Protein AF-A0A0S8B7F6-F1 (afdb_monomer)

pLDDT: mean 78.24, std 11.33, range [47.69, 91.75]

Secondary structure (DSSP, 8-state):
-HHHHHHHHHHHHHHHHHHHHHHTT-------S-----HHHHHHHHHHHHHHHHHHHHHHHHHHHHS-GGGHHHHHHHHHHHHHHHHH-

Structure (mmCIF, N/CA/C/O backbone):
data_AF-A0A0S8B7F6-F1
#
_entry.id   AF-A0A0S8B7F6-F1
#
loop_
_atom_site.group_PDB
_atom_site.id
_atom_site.type_symbol
_atom_site.label_atom_id
_atom_site.label_alt_id
_atom_site.label_comp_id
_atom_site.label_asym_id
_atom_site.label_entity_id
_atom_site.label_seq_id
_atom_site.pdbx_PDB_ins_code
_atom_site.Cartn_x
_atom_site.Cartn_y
_atom_site.Cartn_z
_atom_site.occupancy
_atom_site.B_iso_or_equiv
_atom_site.auth_seq_id
_atom_site.auth_comp_id
_atom_site.auth_asym_id
_atom_site.auth_atom_id
_atom_site.pdbx_PDB_model_num
ATOM 1 N N . MET A 1 1 ? -15.325 -45.162 -1.781 1.00 56.84 1 MET A N 1
ATOM 2 C CA . MET A 1 1 ? -14.730 -44.885 -3.114 1.00 56.84 1 MET A CA 1
ATOM 3 C C . MET A 1 1 ? -14.643 -43.382 -3.426 1.00 56.84 1 MET A C 1
ATOM 5 O O .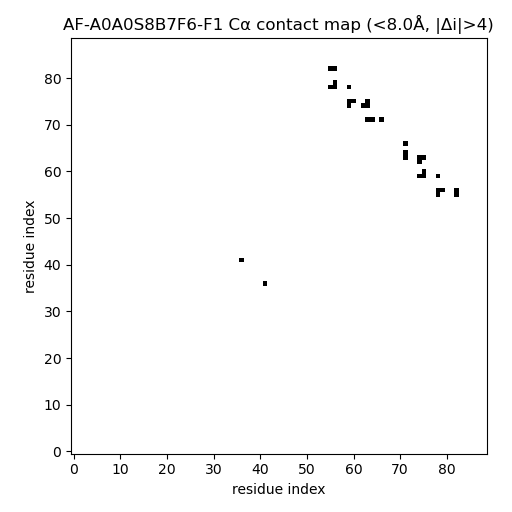 MET A 1 1 ? -13.686 -42.970 -4.065 1.00 56.84 1 MET A O 1
ATOM 9 N N . GLU A 1 2 ? -15.539 -42.533 -2.907 1.00 60.50 2 GLU A N 1
ATOM 10 C CA . GLU A 1 2 ? -15.577 -41.083 -3.211 1.00 60.50 2 GLU A CA 1
ATOM 11 C C . GLU A 1 2 ? -14.459 -40.227 -2.576 1.00 60.50 2 GLU A C 1
ATOM 13 O O . GLU A 1 2 ? -14.016 -39.241 -3.166 1.00 60.50 2 GLU A O 1
ATOM 18 N N . HIS A 1 3 ? -13.938 -40.605 -1.401 1.00 60.72 3 HIS A N 1
ATOM 19 C CA . HIS A 1 3 ? -12.821 -39.884 -0.770 1.00 60.72 3 HIS A CA 1
ATOM 20 C C . HIS A 1 3 ? -11.521 -39.973 -1.582 1.00 60.72 3 HIS A C 1
ATOM 22 O O . HIS A 1 3 ? -10.804 -38.979 -1.683 1.00 60.72 3 HIS A O 1
ATOM 28 N N . LYS A 1 4 ? -11.248 -41.120 -2.226 1.00 70.19 4 LYS A N 1
ATOM 29 C CA . LYS A 1 4 ? -10.074 -41.285 -3.102 1.00 70.19 4 LYS A CA 1
ATOM 30 C C . LYS A 1 4 ? -10.121 -40.325 -4.293 1.00 70.19 4 LYS A C 1
ATOM 32 O O . LYS A 1 4 ? -9.094 -39.754 -4.643 1.00 70.19 4 LYS A O 1
ATOM 37 N N . PHE A 1 5 ? -11.304 -40.086 -4.862 1.00 68.50 5 PHE A N 1
ATOM 38 C CA . PHE A 1 5 ? -11.478 -39.207 -6.020 1.00 68.50 5 PHE A CA 1
ATOM 39 C C . PHE A 1 5 ? -11.238 -37.727 -5.682 1.00 68.50 5 PHE A C 1
ATOM 41 O O . PHE A 1 5 ? -10.571 -37.022 -6.436 1.00 68.50 5 PHE A O 1
ATOM 48 N N . ARG A 1 6 ? -11.698 -37.255 -4.512 1.00 71.81 6 ARG A N 1
ATOM 49 C CA . ARG A 1 6 ? -11.409 -35.885 -4.039 1.00 71.81 6 ARG A CA 1
ATOM 50 C C . ARG A 1 6 ? -9.923 -35.673 -3.757 1.00 71.81 6 ARG A C 1
ATOM 52 O O . ARG A 1 6 ? -9.383 -34.628 -4.106 1.00 71.81 6 ARG A O 1
ATOM 59 N N . THR A 1 7 ? -9.261 -36.662 -3.166 1.00 74.38 7 THR A N 1
ATOM 60 C CA . THR A 1 7 ? -7.827 -36.588 -2.866 1.00 74.38 7 THR A CA 1
ATOM 61 C C . THR A 1 7 ? -6.982 -36.615 -4.142 1.00 74.38 7 THR A C 1
ATOM 63 O O . THR A 1 7 ? -6.098 -35.779 -4.290 1.00 74.38 7 THR A O 1
ATOM 66 N N . ILE A 1 8 ? -7.313 -37.468 -5.118 1.00 83.62 8 ILE A N 1
ATOM 67 C CA . ILE A 1 8 ? -6.656 -37.497 -6.438 1.00 83.62 8 ILE A CA 1
ATOM 68 C C . ILE A 1 8 ? -6.814 -36.165 -7.181 1.00 83.62 8 ILE A C 1
ATOM 70 O O . ILE A 1 8 ? -5.837 -35.652 -7.714 1.00 83.62 8 ILE A O 1
ATOM 74 N N . ARG A 1 9 ? -8.009 -35.557 -7.166 1.00 78.38 9 ARG A N 1
ATOM 75 C CA . ARG A 1 9 ? -8.236 -34.238 -7.788 1.00 78.38 9 ARG A CA 1
ATOM 76 C C . ARG A 1 9 ? -7.438 -33.122 -7.111 1.00 78.38 9 ARG A C 1
ATOM 78 O O . ARG A 1 9 ? -6.941 -32.237 -7.795 1.00 78.38 9 ARG A O 1
ATOM 85 N N . ARG A 1 10 ? -7.277 -33.171 -5.784 1.00 76.94 10 ARG A N 1
ATOM 86 C CA . ARG A 1 10 ? -6.427 -32.223 -5.041 1.00 76.94 10 ARG A CA 1
ATOM 87 C C . ARG A 1 10 ? -4.953 -32.382 -5.409 1.00 76.94 10 ARG A C 1
ATOM 89 O O . ARG A 1 10 ? -4.313 -31.384 -5.706 1.00 76.94 10 ARG A O 1
ATOM 96 N N . PHE A 1 11 ? -4.442 -33.612 -5.464 1.00 86.31 11 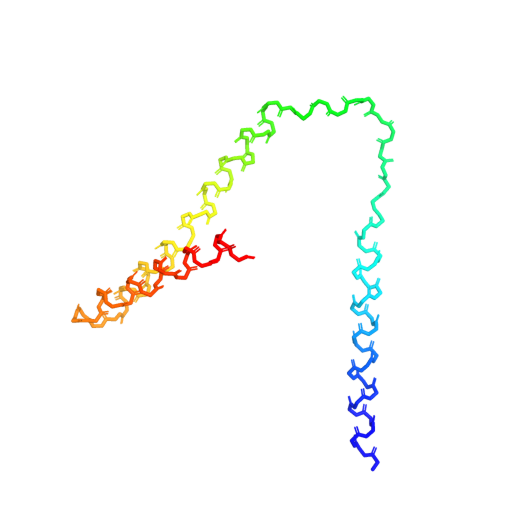PHE A N 1
ATOM 97 C CA . PHE A 1 11 ? -3.065 -33.872 -5.897 1.00 86.31 11 PHE A CA 1
ATOM 98 C C . PHE A 1 11 ? -2.823 -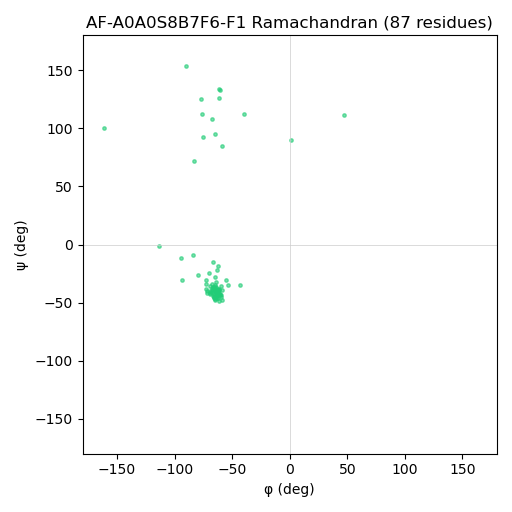33.473 -7.356 1.00 86.31 11 PHE A C 1
ATOM 100 O O . PHE A 1 11 ? -1.793 -32.876 -7.648 1.00 86.31 11 PHE A O 1
ATOM 107 N N . ALA A 1 12 ? -3.783 -33.726 -8.250 1.00 85.25 12 ALA A N 1
ATOM 108 C CA . ALA A 1 12 ? -3.703 -33.293 -9.641 1.00 85.25 12 ALA A CA 1
ATOM 109 C C . ALA A 1 12 ? -3.664 -31.760 -9.757 1.00 85.25 12 ALA A C 1
ATOM 111 O O . ALA A 1 12 ? -2.802 -31.225 -10.443 1.00 85.25 12 ALA A O 1
ATOM 112 N N . ASN A 1 13 ? -4.528 -31.044 -9.030 1.00 80.75 13 ASN A N 1
ATOM 113 C CA . ASN A 1 13 ? -4.526 -29.579 -9.025 1.00 80.75 13 ASN A CA 1
ATOM 114 C C . ASN A 1 13 ? -3.231 -29.002 -8.436 1.00 80.75 13 ASN A C 1
ATOM 116 O O . ASN A 1 13 ? -2.701 -28.039 -8.978 1.00 80.75 13 ASN A O 1
ATOM 120 N N . ILE A 1 14 ? -2.695 -29.599 -7.366 1.00 84.81 14 ILE A N 1
ATOM 121 C CA . ILE A 1 14 ? -1.408 -29.188 -6.786 1.00 84.81 14 ILE A CA 1
ATOM 122 C C . ILE A 1 14 ? -0.277 -29.426 -7.790 1.00 84.81 14 ILE A C 1
ATOM 124 O O . ILE A 1 14 ? 0.527 -28.529 -8.008 1.00 84.81 14 ILE A O 1
ATOM 128 N N . ALA A 1 15 ? -0.237 -30.585 -8.452 1.00 84.81 15 ALA A N 1
ATOM 129 C CA . ALA A 1 15 ? 0.763 -30.879 -9.477 1.00 84.81 15 ALA A CA 1
ATOM 130 C C . ALA A 1 15 ? 0.672 -29.917 -10.674 1.00 84.81 15 ALA A C 1
ATOM 132 O O . ALA A 1 15 ? 1.701 -29.471 -11.175 1.00 84.81 15 ALA A O 1
ATOM 133 N N . ILE A 1 16 ? -0.542 -29.546 -11.091 1.00 85.62 16 ILE A N 1
ATOM 134 C CA . ILE A 1 16 ? -0.772 -28.554 -12.149 1.00 85.62 16 ILE A CA 1
ATOM 135 C C . ILE A 1 16 ? -0.267 -27.174 -11.718 1.00 85.62 16 ILE A C 1
ATOM 137 O O . ILE A 1 16 ? 0.445 -26.535 -12.483 1.00 85.62 16 ILE A O 1
ATOM 141 N N . VAL A 1 17 ? -0.583 -26.724 -10.501 1.00 82.25 17 VAL A N 1
ATOM 142 C CA . VAL A 1 17 ? -0.136 -25.419 -9.983 1.00 82.25 17 VAL A CA 1
ATOM 143 C C . VAL A 1 17 ? 1.382 -25.382 -9.809 1.00 82.25 17 VAL A C 1
ATOM 145 O O . VAL A 1 17 ? 2.01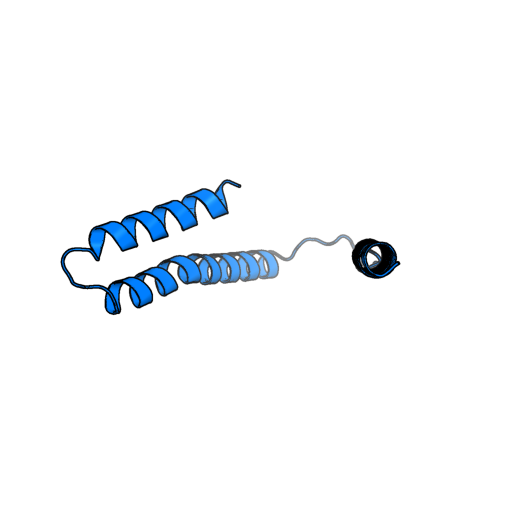3 -24.404 -10.196 1.00 82.25 17 VAL A O 1
ATOM 148 N N . VAL A 1 18 ? 1.984 -26.450 -9.286 1.00 81.50 18 VAL A N 1
ATOM 149 C CA . VAL A 1 18 ? 3.444 -26.573 -9.164 1.00 81.50 18 VAL A CA 1
ATOM 150 C C . VAL A 1 18 ? 4.098 -26.572 -10.548 1.00 81.50 18 VAL A C 1
ATOM 152 O O . VAL A 1 18 ? 5.071 -25.854 -10.755 1.00 81.50 18 VAL A O 1
ATOM 155 N N . GLY A 1 19 ? 3.533 -27.296 -11.518 1.00 79.19 19 GLY A N 1
ATOM 156 C CA . GLY A 1 19 ? 3.993 -27.265 -12.907 1.00 79.19 19 GLY A CA 1
ATOM 157 C C . GLY A 1 19 ? 3.897 -25.869 -13.530 1.00 79.19 19 GLY A C 1
ATOM 158 O O . GLY A 1 19 ? 4.845 -25.416 -14.165 1.00 79.19 19 GLY A O 1
ATOM 159 N N . LEU A 1 20 ? 2.798 -25.151 -13.279 1.00 75.31 20 LEU A N 1
ATOM 160 C CA . LEU A 1 20 ? 2.605 -23.764 -13.715 1.00 75.31 20 LEU A CA 1
ATOM 161 C C . LEU A 1 20 ? 3.619 -22.809 -13.077 1.00 75.31 20 LEU A C 1
ATOM 163 O O . LEU A 1 20 ? 4.164 -21.959 -13.773 1.00 75.31 20 LEU A O 1
ATOM 167 N N . MET A 1 21 ? 3.924 -22.967 -11.786 1.00 71.69 21 MET A N 1
ATOM 168 C CA . MET A 1 21 ? 4.935 -22.151 -11.104 1.00 71.69 21 MET A CA 1
ATOM 169 C C . MET A 1 21 ? 6.357 -22.417 -11.611 1.00 71.69 21 MET A C 1
ATOM 171 O O . MET A 1 21 ? 7.166 -21.492 -11.663 1.00 71.69 21 MET A O 1
ATOM 175 N N . VAL A 1 22 ? 6.671 -23.655 -12.001 1.00 71.00 22 VAL A N 1
ATOM 176 C CA . VAL A 1 22 ? 7.971 -24.000 -12.600 1.00 71.00 22 VAL A CA 1
ATOM 177 C C . VAL A 1 22 ? 8.073 -23.461 -14.030 1.00 71.00 22 VAL A C 1
ATOM 179 O O . VAL A 1 22 ? 9.121 -22.940 -14.406 1.00 71.00 22 VAL A O 1
ATOM 182 N N . PHE A 1 23 ? 6.984 -23.510 -14.802 1.00 66.00 23 PHE A N 1
ATOM 183 C CA . PHE A 1 23 ? 6.944 -22.994 -16.173 1.00 66.00 23 PHE A CA 1
ATOM 184 C C . PHE A 1 23 ? 6.947 -21.457 -16.238 1.00 66.00 23 PHE A C 1
ATOM 186 O O . PHE A 1 23 ? 7.577 -20.877 -17.117 1.00 66.00 23 PHE A O 1
ATOM 193 N N . ALA A 1 24 ? 6.317 -20.776 -15.275 1.00 64.81 24 ALA A N 1
ATOM 194 C CA . ALA A 1 24 ? 6.279 -19.312 -15.217 1.00 64.81 24 ALA A CA 1
ATOM 195 C C . ALA A 1 24 ? 7.668 -18.660 -15.062 1.00 64.81 24 ALA A C 1
ATOM 197 O O . ALA A 1 24 ? 7.817 -17.476 -15.350 1.00 64.81 24 ALA A O 1
ATOM 198 N N . LYS A 1 25 ? 8.692 -19.411 -14.627 1.00 57.78 25 LYS A N 1
ATOM 199 C CA . LYS A 1 25 ? 10.066 -18.900 -14.500 1.00 57.78 25 LYS A CA 1
ATOM 200 C C . LYS A 1 25 ? 10.874 -18.940 -15.798 1.00 57.78 25 LYS A C 1
ATOM 202 O O . LYS A 1 25 ? 11.975 -18.396 -15.821 1.00 57.78 25 LYS A O 1
ATOM 207 N N . THR A 1 26 ? 10.383 -19.568 -16.868 1.00 62.31 26 THR A N 1
ATOM 208 C CA . THR A 1 26 ? 11.104 -19.623 -18.149 1.00 62.31 26 THR A CA 1
ATOM 209 C C . THR A 1 26 ? 10.857 -18.342 -18.950 1.00 62.31 26 THR A C 1
ATOM 211 O O . THR A 1 26 ? 10.128 -18.335 -19.938 1.00 62.31 26 THR A O 1
ATOM 214 N N . ALA A 1 27 ? 11.449 -17.234 -18.505 1.00 60.62 27 ALA A N 1
ATOM 215 C CA . ALA A 1 27 ? 11.594 -16.048 -19.339 1.00 60.62 27 ALA A CA 1
ATOM 216 C C . ALA A 1 27 ? 12.748 -16.291 -20.325 1.00 60.62 27 ALA A C 1
ATOM 218 O O . ALA A 1 27 ? 13.857 -16.632 -19.914 1.00 60.62 27 ALA A O 1
ATOM 219 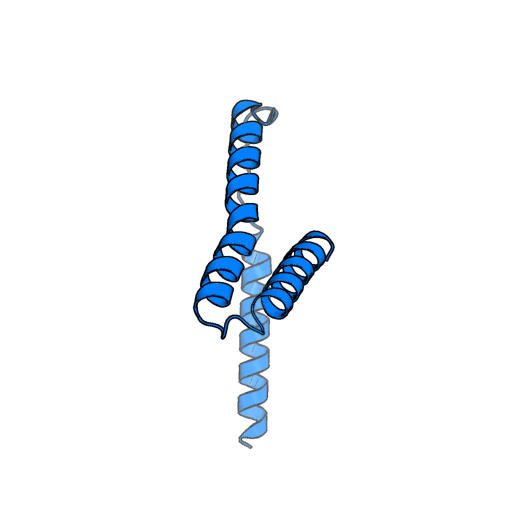N N . PHE A 1 28 ? 12.490 -16.144 -21.625 1.00 61.16 28 PHE A N 1
ATOM 220 C CA . PHE A 1 28 ? 13.556 -16.070 -22.621 1.00 61.16 28 PHE A CA 1
ATOM 221 C C . PHE A 1 28 ? 14.308 -14.759 -22.379 1.00 61.16 28 PHE A C 1
ATOM 223 O O . PHE A 1 28 ? 13.756 -13.685 -22.605 1.00 61.16 28 PHE A O 1
ATOM 230 N N . ALA A 1 29 ? 15.529 -14.845 -21.852 1.00 51.31 29 ALA A N 1
ATOM 231 C CA . ALA A 1 29 ? 16.399 -13.687 -21.718 1.00 51.31 29 ALA A CA 1
ATOM 232 C C . ALA A 1 29 ? 16.685 -13.124 -23.118 1.00 51.31 29 ALA A C 1
ATOM 234 O O . ALA A 1 29 ? 17.098 -13.858 -24.017 1.00 51.31 29 ALA A O 1
ATOM 235 N N . GLN A 1 30 ? 16.417 -11.834 -23.310 1.00 50.22 30 GLN A N 1
ATOM 2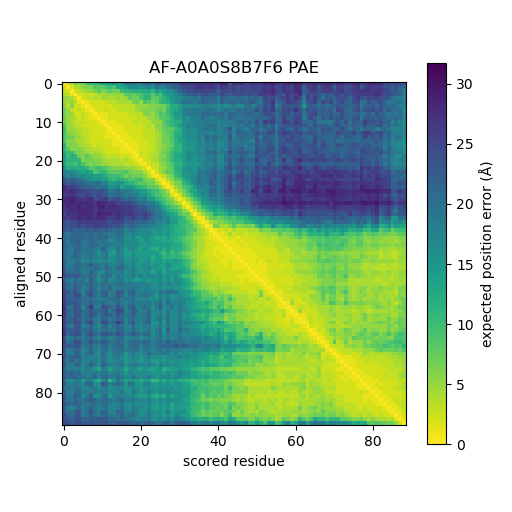36 C CA . GLN A 1 30 ? 16.870 -11.101 -24.481 1.00 50.22 30 GLN A CA 1
ATOM 237 C C . GLN A 1 30 ? 18.361 -10.814 -24.276 1.00 50.22 30 GLN A C 1
ATOM 239 O O . GLN A 1 30 ? 18.717 -10.058 -23.377 1.00 50.22 30 GLN A O 1
ATOM 244 N N . ASP A 1 31 ? 19.226 -11.438 -25.079 1.00 53.00 31 ASP A N 1
ATOM 245 C CA . ASP A 1 31 ? 20.652 -11.106 -25.137 1.00 53.00 31 ASP A CA 1
ATOM 246 C C . ASP A 1 31 ? 20.795 -9.676 -25.678 1.00 53.00 31 ASP A C 1
ATOM 248 O O . ASP A 1 31 ? 20.749 -9.441 -26.886 1.00 53.00 31 ASP A O 1
ATOM 252 N N . GLY A 1 32 ? 20.906 -8.701 -24.780 1.00 53.50 32 GLY A N 1
ATOM 253 C CA . GLY A 1 32 ? 21.075 -7.299 -25.137 1.00 53.50 32 GLY A CA 1
ATOM 254 C C . GLY A 1 32 ? 21.617 -6.498 -23.965 1.00 53.50 32 GLY A C 1
ATOM 255 O O . GLY A 1 32 ? 20.859 -6.145 -23.073 1.00 53.50 32 GLY A O 1
ATOM 256 N N . ASP A 1 33 ? 22.929 -6.259 -24.019 1.00 47.69 33 ASP A N 1
ATOM 257 C CA . ASP A 1 33 ? 23.726 -5.224 -23.354 1.00 47.69 33 ASP A CA 1
ATOM 258 C C . ASP A 1 33 ? 23.486 -4.990 -21.857 1.00 47.69 33 ASP A C 1
ATOM 260 O O . ASP A 1 33 ? 22.468 -4.439 -21.462 1.00 47.69 33 ASP A O 1
ATOM 264 N N . SER A 1 34 ? 24.495 -5.350 -21.046 1.00 57.62 34 SER A N 1
ATOM 265 C CA . SER A 1 34 ? 24.695 -4.972 -19.634 1.00 57.62 34 SER A CA 1
ATOM 266 C C . SER A 1 34 ? 23.582 -4.082 -19.070 1.00 57.62 34 SER A C 1
ATOM 268 O O . SER A 1 34 ? 23.674 -2.858 -19.186 1.00 57.62 34 SER A O 1
ATOM 270 N N . GLU A 1 35 ? 22.538 -4.708 -18.508 1.00 59.94 35 GLU A N 1
ATOM 271 C CA . GLU A 1 35 ? 21.367 -4.041 -17.930 1.00 59.94 35 GLU A CA 1
ATOM 272 C C . GLU A 1 35 ? 21.806 -3.093 -16.807 1.00 59.94 35 GLU A C 1
ATOM 274 O O . GLU A 1 35 ? 21.827 -3.427 -15.621 1.00 59.94 35 GLU A O 1
ATOM 279 N N . MET A 1 36 ? 22.187 -1.875 -17.172 1.00 62.12 36 MET A N 1
ATOM 280 C CA . MET A 1 36 ? 22.292 -0.784 -16.229 1.00 62.12 36 MET A CA 1
ATOM 281 C C . MET A 1 36 ? 20.853 -0.375 -15.963 1.00 62.12 36 MET A C 1
ATOM 283 O O . MET A 1 36 ? 20.286 0.390 -16.740 1.00 62.12 36 MET A O 1
ATOM 287 N N . VAL A 1 37 ? 20.249 -0.962 -14.921 1.00 67.88 37 VAL A N 1
ATOM 288 C CA . VAL A 1 37 ? 18.924 -0.580 -14.418 1.00 67.88 37 VAL A CA 1
ATOM 289 C C . VAL A 1 37 ? 18.839 0.939 -14.488 1.00 67.88 37 VAL A C 1
ATOM 291 O O . VAL A 1 37 ? 19.607 1.639 -13.820 1.00 67.88 37 VAL A O 1
ATOM 294 N N . SER A 1 38 ? 17.972 1.455 -15.362 1.00 80.88 38 SER A N 1
ATOM 295 C CA . SER A 1 38 ? 17.902 2.892 -15.575 1.00 80.88 38 SER A CA 1
ATOM 296 C C . SER A 1 38 ? 17.525 3.538 -14.247 1.00 80.88 38 SER A C 1
ATOM 298 O O . SER A 1 38 ? 16.596 3.098 -13.562 1.00 80.88 38 SER A O 1
ATOM 300 N N . ALA A 1 39 ? 18.237 4.598 -13.861 1.00 81.31 39 ALA A N 1
ATOM 301 C CA . ALA A 1 39 ? 17.893 5.359 -12.662 1.00 81.31 39 ALA A CA 1
ATOM 302 C C . ALA A 1 39 ? 16.431 5.840 -12.721 1.00 81.31 39 ALA A C 1
ATOM 304 O O . ALA A 1 39 ? 15.757 5.912 -11.697 1.00 81.31 39 ALA A O 1
ATOM 305 N N . VAL A 1 40 ? 15.922 6.093 -13.932 1.00 87.62 40 VAL A N 1
ATOM 306 C CA . VAL A 1 40 ? 14.522 6.446 -14.188 1.00 87.62 40 VAL A CA 1
ATOM 307 C C . VAL A 1 40 ? 13.580 5.291 -13.847 1.00 87.62 40 VAL A C 1
ATOM 309 O O . VAL A 1 40 ? 12.595 5.513 -13.147 1.00 87.62 40 VAL A O 1
ATOM 312 N N . ASP A 1 41 ? 13.903 4.065 -14.260 1.00 86.75 41 ASP A N 1
ATOM 313 C CA . ASP A 1 41 ? 13.084 2.881 -13.969 1.00 86.75 41 ASP A CA 1
ATOM 314 C C . ASP A 1 41 ? 13.081 2.570 -12.468 1.00 86.75 41 ASP A C 1
ATOM 316 O O . ASP A 1 41 ? 12.045 2.238 -11.895 1.00 86.75 41 ASP A O 1
ATOM 320 N N . THR A 1 42 ? 14.216 2.770 -11.792 1.00 86.81 42 THR A N 1
ATOM 321 C CA . THR A 1 42 ? 14.308 2.609 -10.332 1.00 86.81 42 THR A CA 1
ATOM 322 C C . THR A 1 42 ? 13.444 3.637 -9.608 1.00 86.81 42 THR A C 1
ATOM 324 O O . THR A 1 42 ? 12.673 3.283 -8.718 1.00 86.81 42 THR A O 1
ATOM 327 N N . VAL A 1 43 ? 13.530 4.914 -9.995 1.00 89.44 43 VAL A N 1
ATOM 328 C CA . VAL A 1 43 ? 12.705 5.984 -9.413 1.00 89.44 43 VAL A CA 1
ATOM 329 C C . VAL A 1 43 ? 11.221 5.723 -9.669 1.00 89.44 43 VAL A C 1
ATOM 331 O O . VAL A 1 43 ? 10.411 5.877 -8.755 1.00 89.44 43 VAL A O 1
ATOM 334 N N . TRP A 1 44 ? 10.862 5.272 -10.871 1.00 90.50 44 TRP A N 1
ATOM 335 C CA . TRP A 1 44 ? 9.491 4.899 -11.206 1.00 90.50 44 TRP A CA 1
ATOM 336 C C . TRP A 1 44 ? 8.960 3.783 -10.298 1.00 90.50 44 TRP A C 1
ATOM 338 O O . TRP A 1 44 ? 7.877 3.916 -9.723 1.00 90.50 44 TRP A O 1
ATOM 348 N N . VAL A 1 45 ? 9.740 2.717 -10.099 1.00 90.44 45 VAL A N 1
ATOM 349 C CA . VAL A 1 45 ? 9.367 1.604 -9.214 1.00 90.44 45 VAL A CA 1
ATOM 350 C C . VAL A 1 45 ? 9.279 2.048 -7.750 1.00 90.44 45 VAL A C 1
ATOM 352 O O . VAL A 1 45 ? 8.357 1.629 -7.055 1.00 90.44 45 VAL A O 1
ATOM 355 N N . LEU A 1 46 ? 10.165 2.930 -7.274 1.00 89.44 46 LEU A N 1
ATOM 356 C CA . LEU A 1 46 ? 10.099 3.465 -5.907 1.00 89.44 46 LEU A CA 1
ATOM 357 C C . LEU A 1 46 ? 8.839 4.309 -5.671 1.00 89.44 46 LEU A C 1
ATOM 359 O O . LEU A 1 46 ? 8.203 4.188 -4.623 1.00 89.44 46 LEU A O 1
ATOM 363 N N . ILE A 1 47 ? 8.442 5.124 -6.652 1.00 91.62 47 ILE A N 1
ATOM 364 C CA . ILE A 1 47 ? 7.190 5.890 -6.592 1.00 91.62 47 ILE A CA 1
ATOM 365 C C . ILE A 1 47 ? 5.989 4.939 -6.592 1.00 91.62 47 ILE A C 1
ATOM 367 O O . ILE A 1 47 ? 5.082 5.094 -5.773 1.00 91.62 47 ILE A O 1
ATOM 371 N N . ALA A 1 48 ? 5.989 3.929 -7.465 1.00 91.75 48 ALA A N 1
ATOM 372 C CA . ALA A 1 48 ? 4.936 2.919 -7.498 1.00 91.75 48 ALA A CA 1
ATOM 373 C C . ALA A 1 48 ? 4.832 2.160 -6.162 1.00 91.75 48 ALA A C 1
ATOM 375 O O . ALA A 1 48 ? 3.733 1.994 -5.634 1.00 91.75 48 ALA A O 1
ATOM 376 N N . ALA A 1 49 ? 5.963 1.773 -5.566 1.00 88.31 49 ALA A N 1
ATOM 377 C CA . ALA A 1 49 ? 6.011 1.112 -4.265 1.00 88.31 49 ALA A CA 1
ATOM 378 C C . ALA A 1 49 ? 5.454 2.002 -3.140 1.00 88.31 49 ALA A C 1
ATOM 380 O O . ALA A 1 49 ? 4.699 1.525 -2.293 1.00 88.31 49 ALA A O 1
ATOM 381 N N . PHE A 1 50 ? 5.757 3.303 -3.159 1.00 86.12 50 PHE A N 1
ATOM 382 C CA . PHE A 1 50 ? 5.196 4.259 -2.204 1.00 86.12 50 PHE A CA 1
ATOM 383 C C . PHE A 1 50 ? 3.672 4.374 -2.337 1.00 86.12 50 PHE A C 1
ATOM 385 O O . PHE A 1 50 ? 2.965 4.340 -1.333 1.00 86.12 50 PHE A O 1
ATOM 392 N N . LEU A 1 51 ? 3.141 4.434 -3.561 1.00 86.94 51 LEU A N 1
ATOM 393 C CA . LEU A 1 51 ? 1.692 4.464 -3.800 1.00 86.94 51 LEU A CA 1
ATOM 394 C C . LEU A 1 51 ? 0.994 3.188 -3.307 1.00 86.94 51 LEU A C 1
ATOM 396 O O . LEU A 1 51 ? -0.091 3.265 -2.730 1.00 86.94 51 LEU A O 1
ATOM 400 N N . VAL A 1 52 ? 1.626 2.026 -3.481 1.00 88.50 52 VAL A N 1
ATOM 401 C CA . VAL A 1 52 ? 1.107 0.743 -2.980 1.00 88.50 52 VAL A CA 1
ATOM 402 C C . VAL A 1 52 ? 1.119 0.694 -1.449 1.00 88.50 52 VAL A C 1
ATOM 404 O O . VAL A 1 52 ? 0.160 0.202 -0.858 1.00 88.50 52 VAL A O 1
ATOM 407 N N . PHE A 1 53 ? 2.130 1.259 -0.784 1.00 83.12 53 PHE A N 1
ATOM 408 C CA . PHE A 1 53 ? 2.158 1.341 0.683 1.00 83.12 53 PHE A CA 1
ATOM 4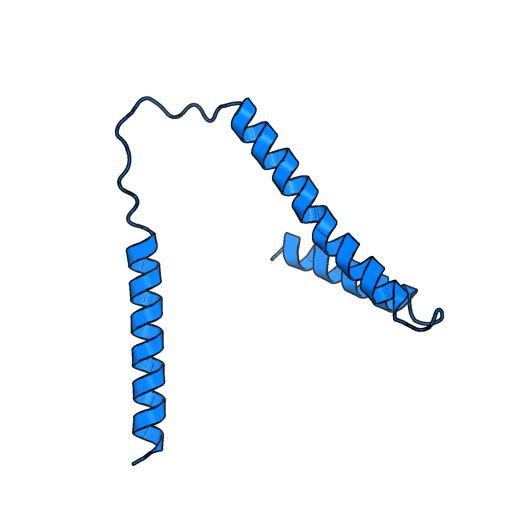09 C C . PHE A 1 53 ? 0.942 2.099 1.249 1.00 83.12 53 PHE A C 1
ATOM 411 O O . PHE A 1 53 ? 0.338 1.670 2.234 1.00 83.12 53 PHE A O 1
ATOM 418 N N . PHE A 1 54 ? 0.503 3.174 0.584 1.00 82.12 54 PHE A N 1
ATOM 419 C CA . PHE A 1 54 ? -0.701 3.913 0.986 1.00 82.12 54 PHE A CA 1
ATOM 420 C C . PHE A 1 54 ? -2.010 3.127 0.831 1.00 82.12 54 PHE A C 1
ATOM 422 O O . PHE A 1 54 ? -3.015 3.513 1.429 1.00 82.12 54 PHE A O 1
ATOM 429 N N . MET A 1 55 ? -2.023 2.015 0.091 1.00 86.19 55 MET A N 1
ATOM 430 C CA . MET A 1 55 ? -3.219 1.189 -0.089 1.00 86.19 55 MET A CA 1
ATOM 431 C C . MET A 1 55 ? -3.685 0.553 1.230 1.00 86.19 55 MET A C 1
ATOM 433 O O . MET A 1 55 ? -4.888 0.506 1.488 1.00 86.19 55 MET A O 1
ATOM 437 N N . GLN A 1 56 ? -2.750 0.151 2.098 1.00 82.06 56 GLN A N 1
ATOM 438 C CA . GLN A 1 56 ? -3.081 -0.459 3.392 1.00 82.06 56 GLN A CA 1
ATOM 439 C C . GLN A 1 56 ? -3.651 0.566 4.380 1.00 82.06 56 GLN A C 1
ATOM 441 O O . GLN A 1 56 ? -4.640 0.311 5.065 1.00 82.06 56 GLN A O 1
ATOM 446 N N . ALA A 1 57 ? -3.096 1.781 4.403 1.00 80.88 57 ALA A N 1
ATOM 447 C CA . ALA A 1 57 ? -3.650 2.883 5.191 1.00 80.88 57 ALA A CA 1
ATOM 448 C C . ALA A 1 57 ? -5.023 3.343 4.660 1.00 80.88 57 ALA A C 1
ATOM 450 O O . ALA A 1 57 ? -5.916 3.675 5.442 1.00 80.88 57 ALA A O 1
ATOM 451 N N . GLY A 1 58 ? -5.208 3.330 3.335 1.00 84.06 58 GLY A N 1
ATOM 452 C CA . GLY A 1 58 ? -6.468 3.683 2.685 1.00 84.06 58 GLY A CA 1
ATOM 453 C C . GLY A 1 58 ? -7.611 2.734 3.045 1.00 84.06 58 GLY A C 1
ATOM 454 O O . GLY A 1 58 ? -8.707 3.197 3.361 1.00 84.06 58 GLY A O 1
ATOM 455 N N . PHE A 1 59 ? -7.357 1.422 3.063 1.00 79.62 59 PHE A N 1
ATOM 456 C CA . PHE A 1 59 ? -8.363 0.432 3.454 1.00 79.62 59 PHE A CA 1
ATOM 457 C C . PHE A 1 59 ? -8.774 0.589 4.921 1.00 79.62 59 PHE A C 1
ATOM 459 O O . PHE A 1 59 ? -9.966 0.673 5.215 1.00 79.62 59 PHE A O 1
ATOM 466 N N . GLY A 1 60 ? -7.805 0.762 5.822 1.00 81.88 60 GLY A N 1
ATOM 467 C CA . GLY A 1 60 ? -8.096 0.995 7.235 1.00 81.88 60 GLY A CA 1
ATOM 468 C C . GLY A 1 60 ? -8.937 2.246 7.485 1.00 81.88 60 GLY A C 1
ATOM 469 O O . GLY A 1 60 ? -9.794 2.236 8.366 1.00 81.88 60 GLY A O 1
ATOM 470 N N . PHE A 1 61 ? -8.741 3.324 6.718 1.00 81.38 61 PHE A N 1
ATOM 471 C CA . PHE A 1 61 ? -9.559 4.535 6.860 1.00 81.38 61 PHE A CA 1
ATOM 472 C C . PHE A 1 61 ? -11.008 4.322 6.392 1.00 81.38 61 PHE A C 1
ATOM 474 O O . PHE A 1 61 ? -11.941 4.850 7.001 1.00 81.38 61 PHE A O 1
ATOM 481 N N . LEU A 1 62 ? -11.214 3.512 5.349 1.00 84.81 62 LEU A N 1
ATOM 482 C CA . LEU A 1 62 ? -12.554 3.100 4.924 1.00 84.81 62 LEU A CA 1
ATOM 483 C C . LEU A 1 62 ? -13.218 2.225 5.989 1.00 84.81 62 LEU A C 1
ATOM 485 O O . LEU A 1 62 ? -14.371 2.465 6.341 1.00 84.81 62 LEU A O 1
ATOM 489 N N . GLU A 1 63 ? -12.486 1.264 6.551 1.00 80.75 63 GLU A N 1
ATOM 490 C CA . GLU A 1 63 ? -12.981 0.382 7.607 1.00 80.75 63 GLU A CA 1
ATOM 491 C C . GLU A 1 63 ? -13.352 1.175 8.867 1.00 80.75 63 GLU A C 1
ATOM 493 O O . GLU A 1 63 ? -14.469 1.045 9.367 1.00 80.75 63 GLU A O 1
ATOM 498 N N . ALA A 1 64 ? -12.481 2.099 9.291 1.00 80.81 64 ALA A N 1
ATOM 499 C CA . ALA A 1 64 ? -12.707 3.065 10.366 1.00 80.81 64 ALA A CA 1
ATOM 500 C C . ALA A 1 64 ? -13.987 3.901 10.174 1.00 80.81 64 ALA A C 1
ATOM 502 O O . ALA A 1 64 ? -14.664 4.218 11.154 1.00 80.81 64 ALA A O 1
ATOM 503 N N . GLY A 1 65 ? -14.345 4.232 8.929 1.00 83.00 65 GLY A N 1
ATOM 504 C CA . GLY A 1 65 ? -15.561 4.976 8.593 1.00 83.00 65 GLY A CA 1
ATOM 505 C C . GLY A 1 65 ? -16.864 4.191 8.791 1.00 83.00 65 GLY A C 1
ATOM 506 O O . GLY A 1 65 ? -17.910 4.800 9.023 1.00 83.00 65 GLY A O 1
ATOM 507 N N . PHE A 1 66 ? -16.819 2.856 8.747 1.00 81.62 66 PHE A N 1
ATOM 508 C CA . PHE A 1 66 ? -17.996 1.995 8.928 1.00 81.62 66 PHE A CA 1
ATOM 509 C C . PHE A 1 66 ? -18.193 1.511 10.372 1.00 81.62 66 PHE A C 1
ATOM 511 O O . PHE A 1 66 ? -19.262 0.992 10.710 1.00 81.62 66 PHE A O 1
ATOM 518 N N . VAL A 1 67 ? -17.202 1.694 11.250 1.00 85.69 67 VAL A N 1
ATOM 519 C CA . VAL A 1 67 ? -17.285 1.284 12.661 1.00 85.69 67 VAL A CA 1
ATOM 520 C C . VAL A 1 67 ? -17.850 2.387 13.553 1.00 85.69 67 VAL A C 1
ATOM 522 O O . VAL A 1 67 ? -17.723 3.584 13.307 1.00 85.69 67 VAL A O 1
ATOM 525 N N . ARG A 1 68 ? -18.458 1.985 14.675 1.00 83.50 68 ARG A N 1
ATOM 526 C CA . ARG A 1 68 ? -18.916 2.930 15.702 1.00 83.50 68 ARG A CA 1
ATOM 527 C C . ARG A 1 68 ? -17.712 3.695 16.263 1.00 83.50 68 ARG A C 1
ATOM 529 O O . ARG A 1 68 ? -16.750 3.063 16.687 1.00 83.50 68 ARG A O 1
ATOM 536 N N . SER A 1 69 ? -17.828 5.021 16.384 1.00 79.19 69 SER A N 1
ATOM 537 C CA . SER A 1 69 ? -16.765 5.941 16.841 1.00 79.19 69 SER A CA 1
ATOM 538 C C . SER A 1 69 ? -15.953 5.455 18.059 1.00 79.19 69 SER A C 1
ATOM 540 O O . SER A 1 69 ? -14.740 5.625 18.092 1.00 79.19 69 SER A O 1
ATOM 542 N N . LYS A 1 70 ? -16.582 4.751 19.014 1.00 85.19 70 LYS A N 1
ATOM 543 C CA . LYS A 1 70 ? -15.900 4.185 20.193 1.00 85.19 70 LYS A CA 1
ATOM 544 C C . LYS A 1 70 ? -14.833 3.115 19.891 1.00 85.19 70 LYS A C 1
ATOM 546 O O . LYS A 1 70 ? -13.999 2.867 20.748 1.00 85.19 70 LYS A O 1
ATOM 551 N N . ASN A 1 71 ? -14.892 2.453 18.731 1.00 83.62 71 ASN A N 1
ATOM 552 C CA . ASN A 1 71 ? -14.026 1.321 18.366 1.00 83.62 71 ASN A CA 1
ATOM 553 C C . ASN A 1 71 ? -13.067 1.637 17.209 1.00 83.62 71 ASN A C 1
ATOM 555 O O . ASN A 1 71 ? -12.271 0.786 16.823 1.00 83.62 71 ASN A O 1
ATOM 559 N N . VAL A 1 72 ? -13.140 2.852 16.661 1.00 85.56 72 VAL A N 1
ATOM 560 C CA . VAL A 1 72 ? -12.339 3.284 15.507 1.00 85.56 72 VAL A CA 1
ATOM 561 C C . VAL A 1 72 ? -10.843 3.240 15.817 1.00 85.56 72 VAL A C 1
ATOM 563 O O . VAL A 1 72 ? -10.057 2.794 14.991 1.00 85.56 72 VAL A O 1
ATOM 566 N N . VAL A 1 73 ? -10.452 3.631 17.034 1.00 85.81 73 VAL A N 1
ATOM 567 C CA . VAL A 1 73 ? -9.046 3.606 17.472 1.00 85.81 73 VAL A CA 1
ATOM 568 C C . VAL A 1 73 ? -8.498 2.178 17.530 1.00 85.81 73 VAL A C 1
ATOM 570 O O . VAL A 1 73 ? -7.362 1.952 17.132 1.00 85.81 73 VAL A O 1
ATOM 573 N N . ASN A 1 74 ? -9.306 1.209 17.976 1.00 88.00 74 ASN A N 1
ATOM 574 C CA . ASN A 1 74 ? -8.889 -0.193 18.040 1.00 88.00 74 ASN A CA 1
ATOM 575 C C . ASN A 1 74 ? -8.669 -0.776 16.637 1.00 88.00 74 ASN A C 1
ATOM 577 O O . ASN A 1 74 ? -7.652 -1.407 16.385 1.00 88.00 74 ASN A O 1
ATOM 581 N N . ILE A 1 75 ? -9.588 -0.494 15.712 1.00 87.56 75 ILE A N 1
ATOM 582 C CA . ILE A 1 75 ? -9.515 -0.966 14.320 1.00 87.56 75 ILE A CA 1
ATOM 583 C C . ILE A 1 75 ? -8.345 -0.306 13.572 1.00 87.56 75 ILE A C 1
ATOM 585 O O . ILE A 1 75 ? -7.615 -0.963 12.839 1.00 87.56 75 ILE A O 1
ATOM 589 N N . MET A 1 76 ? -8.095 0.988 13.802 1.00 84.56 76 MET A N 1
ATOM 590 C CA . MET A 1 76 ? -6.929 1.663 13.219 1.00 84.56 76 MET A CA 1
ATOM 591 C C . MET A 1 76 ? -5.599 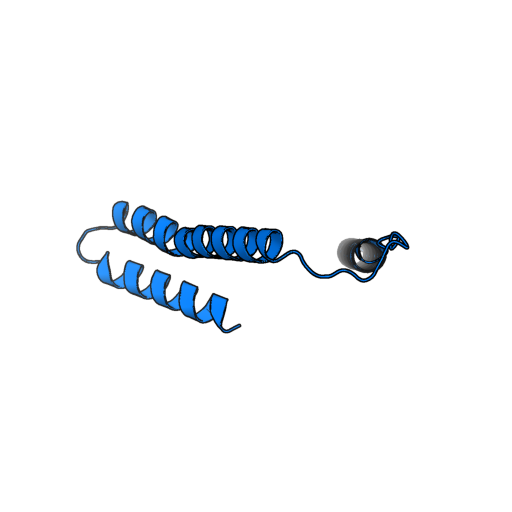1.108 13.737 1.00 84.56 76 MET A C 1
ATOM 593 O O . MET A 1 76 ? -4.632 1.050 12.979 1.00 84.56 76 MET A O 1
ATOM 597 N N . ALA A 1 77 ? -5.542 0.693 15.006 1.00 85.44 77 ALA A N 1
ATOM 598 C CA . ALA A 1 77 ? -4.361 0.054 15.578 1.00 85.44 77 ALA A CA 1
ATOM 599 C C . ALA A 1 77 ? -4.106 -1.337 14.971 1.00 85.44 77 ALA A C 1
ATOM 601 O O . ALA A 1 77 ? -2.958 -1.650 14.657 1.00 85.44 77 ALA A O 1
ATOM 602 N N . GLU A 1 78 ? -5.159 -2.129 14.748 1.00 85.88 78 GLU A N 1
ATOM 603 C CA . GLU A 1 78 ? -5.084 -3.424 14.053 1.00 85.88 78 GLU A CA 1
ATOM 604 C C . GLU A 1 78 ? -4.576 -3.252 12.612 1.00 85.88 78 GLU A C 1
ATOM 606 O O . GLU A 1 78 ? -3.586 -3.873 12.233 1.00 85.88 78 GLU A O 1
ATOM 611 N N . ASN A 1 79 ? -5.138 -2.308 11.850 1.00 85.88 79 ASN A N 1
ATOM 612 C CA . ASN A 1 79 ? -4.706 -2.048 10.471 1.00 85.88 79 ASN A CA 1
ATOM 613 C C . ASN A 1 79 ? -3.245 -1.547 10.374 1.00 85.88 79 ASN A C 1
ATOM 615 O O . ASN A 1 79 ? -2.528 -1.834 9.409 1.00 85.88 79 ASN A O 1
ATOM 619 N N . LEU A 1 80 ? -2.771 -0.800 11.379 1.00 85.06 80 LEU A N 1
ATOM 620 C CA . LEU A 1 80 ? -1.370 -0.377 11.456 1.00 85.06 80 LEU A CA 1
ATOM 621 C C . LEU A 1 80 ? -0.444 -1.555 11.792 1.00 85.06 80 LEU A C 1
ATOM 623 O O . LEU A 1 80 ? 0.606 -1.697 11.163 1.00 85.06 80 LEU A O 1
ATOM 627 N N . MET A 1 81 ? -0.843 -2.425 12.724 1.00 86.44 81 MET A N 1
ATOM 628 C CA . MET A 1 81 ? -0.112 -3.659 13.022 1.00 86.44 81 MET A CA 1
ATOM 629 C C . MET A 1 81 ? -0.005 -4.568 11.793 1.00 86.44 81 MET A C 1
ATOM 631 O O . MET A 1 81 ? 1.102 -5.008 11.478 1.00 86.44 81 MET A O 1
ATOM 635 N N . ASP A 1 82 ? -1.090 -4.767 11.045 1.00 86.88 82 ASP A N 1
ATOM 636 C CA . ASP A 1 82 ? -1.094 -5.600 9.836 1.00 86.88 82 ASP A CA 1
ATOM 637 C C . ASP A 1 82 ? -0.156 -5.056 8.752 1.00 86.88 82 ASP A C 1
ATOM 639 O O . ASP A 1 82 ? 0.590 -5.816 8.127 1.00 86.88 82 ASP A O 1
ATOM 643 N N . THR A 1 83 ? -0.103 -3.730 8.582 1.00 87.56 83 THR A N 1
ATOM 644 C CA . THR A 1 83 ? 0.831 -3.089 7.641 1.00 87.56 83 THR A CA 1
ATOM 645 C C . THR A 1 83 ? 2.289 -3.331 8.050 1.00 87.56 83 THR A C 1
ATOM 647 O O . THR A 1 83 ? 3.133 -3.639 7.203 1.00 87.56 83 THR A O 1
ATOM 650 N N . THR A 1 84 ? 2.602 -3.2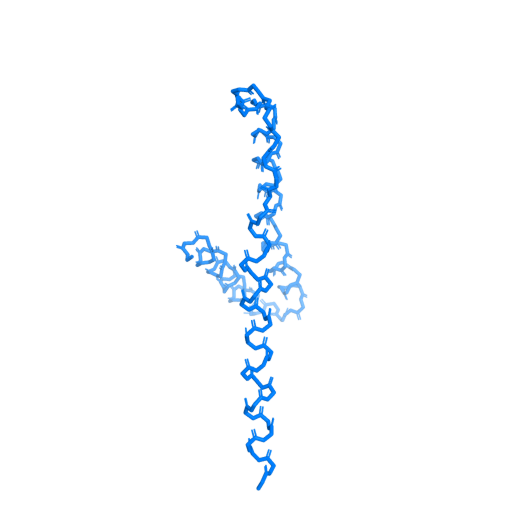42 9.349 1.00 86.62 84 THR A N 1
ATOM 651 C CA . THR A 1 84 ? 3.964 -3.503 9.850 1.00 86.62 84 THR A CA 1
ATOM 652 C C . THR A 1 84 ? 4.352 -4.975 9.741 1.00 86.62 84 THR A C 1
ATOM 654 O O . THR A 1 84 ? 5.458 -5.272 9.298 1.00 86.62 84 THR A O 1
ATOM 657 N N . MET A 1 85 ? 3.442 -5.898 10.059 1.00 88.12 85 MET A N 1
ATOM 658 C CA . MET A 1 85 ? 3.697 -7.337 9.969 1.00 88.12 85 MET A CA 1
ATOM 659 C C . MET A 1 85 ? 3.878 -7.789 8.518 1.00 88.12 85 MET A C 1
ATOM 661 O O . MET A 1 85 ? 4.809 -8.533 8.234 1.00 88.12 85 MET A O 1
ATOM 665 N N . THR A 1 86 ? 3.068 -7.273 7.590 1.00 87.12 86 THR A N 1
ATOM 666 C CA . THR A 1 86 ? 3.185 -7.560 6.146 1.00 87.12 86 THR A CA 1
ATOM 667 C C . THR A 1 86 ? 4.487 -7.027 5.542 1.00 87.12 86 THR A C 1
ATOM 669 O O . THR A 1 86 ? 4.977 -7.569 4.562 1.00 87.12 86 THR A O 1
ATOM 672 N N . THR A 1 87 ? 5.055 -5.957 6.106 1.00 86.38 87 THR A N 1
ATOM 673 C CA . THR A 1 87 ? 6.342 -5.410 5.641 1.00 86.38 87 THR A CA 1
ATOM 674 C C . THR A 1 87 ? 7.538 -6.210 6.180 1.00 86.38 87 THR A C 1
ATOM 676 O O . THR A 1 87 ? 8.605 -6.197 5.572 1.00 86.38 87 THR A O 1
ATOM 679 N N . VAL A 1 88 ? 7.386 -6.875 7.333 1.00 84.56 88 VAL A N 1
ATOM 680 C CA . VAL A 1 88 ? 8.463 -7.617 8.018 1.00 84.56 88 VAL A CA 1
ATOM 681 C C . VAL A 1 88 ? 8.493 -9.107 7.645 1.00 84.56 88 VAL A C 1
ATOM 683 O O . VAL A 1 88 ? 9.573 -9.699 7.675 1.00 84.56 88 VAL A O 1
ATOM 686 N N . ALA A 1 89 ? 7.341 -9.712 7.336 1.00 64.00 89 ALA A N 1
ATOM 687 C CA . ALA A 1 89 ? 7.194 -11.123 6.955 1.00 64.00 89 ALA A CA 1
ATOM 688 C C . ALA A 1 89 ? 7.386 -11.353 5.448 1.00 64.00 89 ALA A C 1
ATOM 690 O O . ALA A 1 89 ? 7.987 -12.397 5.101 1.00 64.00 89 ALA A O 1
#

Mean predicted aligned error: 13.47 Å

Sequence (89 aa):
MEHKFRTIRRFANIAIVVGLMVFAKTAFAQDGDSEMVSAVDTVWVLIAAFLVFFMQAGFGFLEAGFVRSKNVVNIMAENLMDTTMTTVA

Radius of gyration: 22.22 Å; Cα contacts (8 Å, |Δi|>4): 16; chains: 1; bounding box: 44×51×45 Å

Solvent-accessible surface area (backbone atoms only — not comparable to full-atom values): 5299 Å² total; per-residue (Å²): 120,67,67,62,54,56,51,50,51,50,52,50,51,50,52,50,52,51,50,48,59,61,56,71,67,71,69,82,78,75,93,71,72,87,83,69,77,48,70,65,58,53,52,52,51,53,52,51,52,54,58,55,59,49,49,55,59,52,52,34,52,55,53,37,69,74,43,61,79,95,48,27,67,61,52,45,51,51,41,51,49,51,53,55,49,67,72,74,108

Foldseek 3Di:
DVVVVVVVVVVVVVVVVVVVVVVVPPDDDDPDDDCPPPPVNVVVVVVVVVVVLVVLVVVLVVVLVPDDVVCSVVSSVVSVVVSVVVVVD